Protein AF-A0A094H6I9-F1 (afdb_monomer_lite)

Secondary structure (DSSP, 8-state):
--HHHHHHHHHHHHHHHHHHHHHHHHHHT---TTTS-HHHHHHHTTHHHHHHHHHHHHHHHHHT--HHHHHHHHHHHHHHHHHHHT-

Foldseek 3Di:
DDCVLLVLLLVLLVLLLVLLVVVLVVVVPPPDPVPDDPVRVVVSVCSVVVNVVSVVVNVCSVPPDDSVRSVVCNVVSVVSSVVSVVD

pLDDT: mean 84.39, std 11.17, range [52.62, 97.12]

Radius of gyration: 15.24 Å; chains: 1; bounding box: 38×22×40 Å

Structure (mmCIF, N/CA/C/O backbone):
data_AF-A0A094H6I9-F1
#
_entry.id   AF-A0A094H6I9-F1
#
loop_
_atom_site.group_PDB
_atom_site.id
_atom_site.type_symbol
_atom_site.label_atom_id
_atom_site.label_alt_id
_atom_site.label_comp_id
_atom_site.label_asym_id
_atom_site.label_entity_id
_atom_site.label_seq_id
_atom_site.pdbx_PDB_ins_code
_atom_site.Cartn_x
_atom_site.Cartn_y
_atom_site.Cartn_z
_atom_site.occupancy
_atom_site.B_iso_or_equiv
_atom_site.auth_seq_id
_atom_site.auth_comp_id
_atom_site.auth_asym_id
_atom_site.auth_atom_id
_a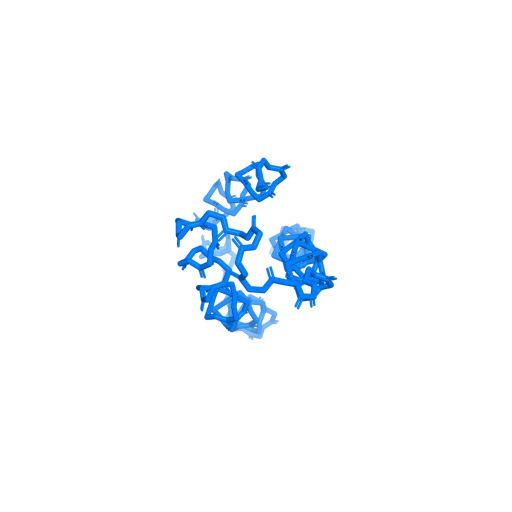tom_site.pdbx_PDB_model_num
ATOM 1 N N . MET A 1 1 ? 16.938 -2.766 -19.363 1.00 52.62 1 MET A N 1
ATOM 2 C CA . MET A 1 1 ? 17.497 -1.690 -18.529 1.00 52.62 1 MET A CA 1
ATOM 3 C C . MET A 1 1 ? 17.416 -2.186 -17.074 1.00 52.62 1 MET A C 1
ATOM 5 O O . MET A 1 1 ? 17.276 -3.395 -16.894 1.00 52.62 1 MET A O 1
ATOM 9 N N . SER A 1 2 ? 17.812 -1.403 -16.066 1.00 58.84 2 SER A N 1
ATOM 10 C CA . SER A 1 2 ? 18.309 -1.939 -14.780 1.00 58.84 2 SER A CA 1
ATOM 11 C C . SER A 1 2 ? 17.191 -2.494 -13.890 1.00 58.84 2 SER A C 1
ATOM 13 O O . SER A 1 2 ? 16.192 -1.818 -13.669 1.00 58.84 2 SER A O 1
ATOM 15 N N . GLY A 1 3 ? 17.400 -3.657 -13.257 1.00 63.16 3 GLY A N 1
ATOM 16 C CA . GLY A 1 3 ? 16.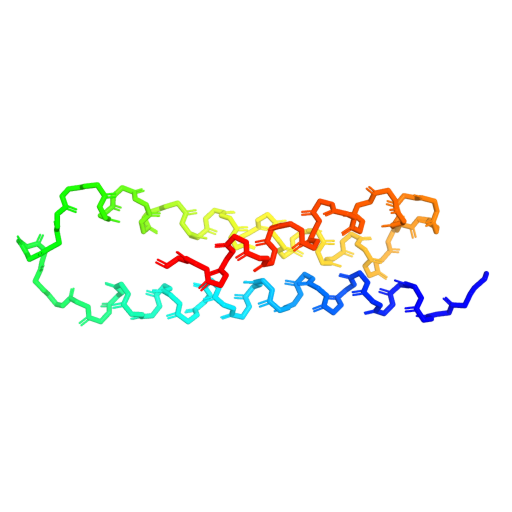506 -4.182 -12.210 1.00 63.16 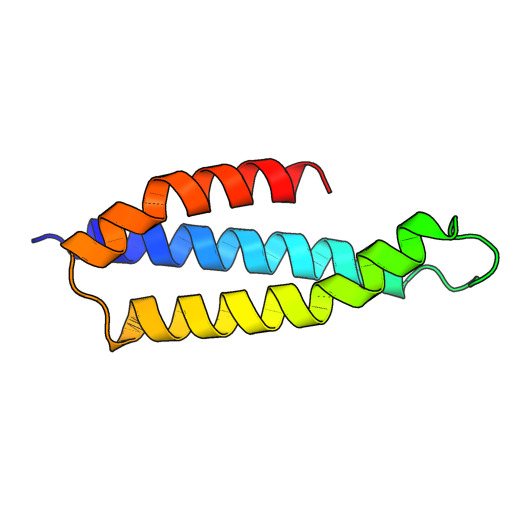3 GLY A CA 1
ATOM 17 C C . GLY A 1 3 ? 16.220 -3.202 -11.054 1.00 63.16 3 GLY A C 1
ATOM 18 O O . GLY A 1 3 ? 15.296 -3.429 -10.276 1.00 63.16 3 GLY A O 1
ATOM 19 N N . ALA A 1 4 ? 16.957 -2.088 -10.968 1.00 73.62 4 ALA A N 1
ATOM 20 C CA . ALA A 1 4 ? 16.728 -0.996 -10.030 1.00 73.62 4 ALA A CA 1
ATOM 21 C C . ALA A 1 4 ? 15.344 -0.326 -10.156 1.00 73.62 4 ALA A C 1
ATOM 23 O O . ALA A 1 4 ? 14.724 -0.048 -9.134 1.00 73.62 4 ALA A O 1
ATOM 24 N N . GLU A 1 5 ? 14.830 -0.084 -11.367 1.00 69.50 5 GLU A N 1
ATOM 25 C CA . GLU A 1 5 ? 13.540 0.614 -11.549 1.00 69.50 5 GLU A CA 1
ATOM 26 C C . GLU A 1 5 ? 12.353 -0.285 -11.186 1.00 69.50 5 GLU A C 1
ATOM 28 O O . GLU A 1 5 ? 11.415 0.148 -10.516 1.00 69.50 5 GLU A O 1
ATOM 33 N N . ALA A 1 6 ? 12.428 -1.570 -11.542 1.00 70.94 6 ALA A N 1
ATOM 34 C CA . ALA A 1 6 ? 11.449 -2.564 -11.111 1.00 70.94 6 ALA A CA 1
ATOM 35 C C . ALA A 1 6 ? 11.447 -2.743 -9.585 1.00 70.94 6 ALA A C 1
ATOM 37 O O . ALA A 1 6 ? 10.377 -2.814 -8.979 1.00 70.94 6 ALA A O 1
ATOM 38 N N . GLY A 1 7 ? 12.632 -2.761 -8.965 1.00 80.69 7 GLY A N 1
ATOM 39 C CA . GLY A 1 7 ? 12.771 -2.816 -7.511 1.00 80.69 7 GLY A CA 1
ATOM 40 C C . GLY A 1 7 ? 12.197 -1.584 -6.807 1.00 80.69 7 GLY A C 1
ATOM 41 O O . GLY A 1 7 ? 11.587 -1.719 -5.749 1.00 80.69 7 GLY A O 1
ATOM 42 N N . LEU A 1 8 ? 12.330 -0.397 -7.407 1.00 87.19 8 LEU A N 1
ATOM 43 C CA . LEU A 1 8 ? 11.768 0.842 -6.869 1.00 87.19 8 LEU A CA 1
ATOM 44 C C . LEU A 1 8 ? 10.234 0.808 -6.847 1.00 87.19 8 LEU A C 1
ATOM 46 O O . LEU A 1 8 ? 9.639 1.039 -5.797 1.00 87.19 8 LEU A O 1
ATOM 50 N N . VAL A 1 9 ? 9.594 0.471 -7.970 1.00 90.25 9 VAL A N 1
ATOM 51 C CA . VAL A 1 9 ? 8.123 0.414 -8.064 1.00 90.25 9 VAL A CA 1
ATOM 52 C C . VAL A 1 9 ? 7.545 -0.622 -7.102 1.00 90.25 9 VAL A C 1
ATOM 54 O O . VAL A 1 9 ? 6.615 -0.318 -6.353 1.00 90.25 9 VAL A O 1
ATOM 57 N N . LEU A 1 10 ? 8.136 -1.819 -7.066 1.00 90.69 10 LEU A N 1
ATOM 58 C CA . LEU A 1 10 ? 7.737 -2.872 -6.135 1.00 90.69 10 LEU A CA 1
ATOM 59 C C . LEU A 1 10 ? 7.891 -2.420 -4.675 1.00 90.69 10 LEU A C 1
ATOM 61 O O . LEU A 1 10 ? 6.985 -2.601 -3.863 1.00 90.69 10 LEU A O 1
ATOM 65 N N . GLY A 1 11 ? 9.010 -1.768 -4.350 1.00 92.69 11 GLY A N 1
ATOM 66 C CA . GLY A 1 11 ? 9.268 -1.232 -3.016 1.00 92.69 11 GLY A CA 1
ATOM 67 C C . GLY A 1 11 ? 8.231 -0.199 -2.569 1.00 92.69 11 GLY A C 1
ATOM 68 O O . GLY A 1 11 ? 7.822 -0.210 -1.408 1.00 92.69 11 GLY A O 1
ATOM 69 N N . ILE A 1 12 ? 7.759 0.661 -3.478 1.00 95.19 12 ILE A N 1
ATOM 70 C CA . ILE A 1 12 ? 6.712 1.645 -3.170 1.00 95.19 12 ILE A CA 1
ATOM 71 C C . ILE A 1 12 ? 5.379 0.947 -2.873 1.00 95.19 12 ILE A C 1
ATOM 73 O O . ILE A 1 12 ? 4.740 1.278 -1.874 1.00 95.19 12 ILE A O 1
ATOM 77 N N . ILE A 1 13 ? 4.976 -0.041 -3.682 1.00 95.19 13 ILE A N 1
ATOM 78 C CA . ILE A 1 13 ? 3.729 -0.798 -3.466 1.00 95.19 13 ILE A CA 1
ATOM 79 C C . ILE A 1 13 ? 3.750 -1.491 -2.100 1.00 95.19 13 ILE A C 1
ATOM 81 O O . ILE A 1 13 ? 2.822 -1.322 -1.304 1.00 95.19 13 ILE A O 1
ATOM 85 N N . LEU A 1 14 ? 4.840 -2.194 -1.787 1.00 96.19 14 LEU A N 1
ATOM 86 C CA . LEU A 1 14 ? 5.021 -2.872 -0.501 1.00 96.19 14 LEU A CA 1
ATOM 87 C C . LEU A 1 14 ? 4.975 -1.897 0.685 1.00 96.19 14 LEU A C 1
ATOM 89 O O . LEU A 1 14 ? 4.388 -2.209 1.725 1.00 96.19 14 LEU A O 1
ATOM 93 N N . ALA A 1 15 ? 5.543 -0.696 0.535 1.00 96.94 15 ALA A N 1
ATOM 94 C CA . ALA A 1 15 ? 5.471 0.340 1.561 1.00 96.94 15 ALA A CA 1
ATOM 95 C C . ALA A 1 15 ? 4.025 0.804 1.810 1.00 96.94 15 ALA A C 1
ATOM 97 O O . ALA A 1 15 ? 3.606 0.893 2.966 1.00 96.94 15 ALA A O 1
ATOM 98 N N . ILE A 1 16 ? 3.244 1.040 0.749 1.00 96.75 16 ILE A N 1
ATOM 99 C CA . ILE A 1 16 ? 1.830 1.434 0.859 1.00 96.75 16 ILE A CA 1
ATOM 100 C C . ILE A 1 16 ? 1.019 0.332 1.554 1.00 96.75 16 ILE A C 1
ATOM 102 O O . ILE A 1 16 ? 0.275 0.619 2.493 1.00 96.75 16 ILE A O 1
ATOM 106 N N . ILE A 1 17 ? 1.193 -0.929 1.143 1.00 96.62 17 ILE A N 1
ATOM 107 C CA . ILE A 1 17 ? 0.525 -2.088 1.760 1.00 96.62 17 ILE A CA 1
ATOM 108 C C . ILE A 1 17 ? 0.831 -2.151 3.260 1.00 96.62 17 ILE A C 1
ATOM 110 O O . ILE A 1 17 ? -0.078 -2.346 4.069 1.00 96.62 17 ILE A O 1
ATOM 114 N N . SER A 1 18 ? 2.096 -1.963 3.645 1.00 97.12 18 SER A N 1
ATOM 115 C CA . SER A 1 18 ? 2.524 -1.986 5.048 1.00 97.12 18 SER A CA 1
ATOM 116 C C . SER A 1 18 ? 1.826 -0.907 5.883 1.00 97.12 18 SER A C 1
ATOM 118 O O . SER A 1 18 ? 1.280 -1.213 6.947 1.00 97.12 18 SER A O 1
ATOM 120 N N . ILE A 1 19 ? 1.765 0.330 5.376 1.00 95.12 19 ILE A N 1
ATOM 121 C CA . ILE A 1 19 ? 1.082 1.446 6.047 1.00 95.12 19 ILE A CA 1
ATOM 122 C C . ILE A 1 19 ? -0.407 1.134 6.216 1.00 95.12 19 ILE A C 1
ATOM 124 O O . ILE A 1 19 ? -0.924 1.187 7.330 1.00 95.12 19 ILE A O 1
ATOM 128 N N . ILE A 1 20 ? -1.087 0.721 5.143 1.00 93.75 20 ILE A N 1
ATOM 129 C CA . ILE A 1 20 ? -2.524 0.421 5.191 1.00 93.75 20 ILE A CA 1
ATOM 130 C C . ILE A 1 20 ? -2.821 -0.737 6.152 1.00 93.75 20 ILE A C 1
ATOM 132 O O . ILE A 1 20 ? -3.806 -0.686 6.890 1.00 93.75 20 ILE A O 1
ATOM 136 N N . ASN A 1 21 ? -1.974 -1.767 6.191 1.00 93.69 21 ASN A N 1
ATOM 137 C CA . ASN A 1 21 ? -2.110 -2.866 7.146 1.00 93.69 21 ASN A CA 1
ATOM 138 C C . ASN A 1 21 ? -1.943 -2.402 8.598 1.00 93.69 21 ASN A C 1
ATOM 140 O O . ASN A 1 21 ? -2.671 -2.874 9.475 1.00 93.69 21 ASN A O 1
ATOM 144 N N . ALA A 1 22 ? -1.014 -1.483 8.869 1.00 92.38 22 ALA A N 1
ATOM 145 C CA . ALA A 1 22 ? -0.866 -0.885 10.193 1.00 92.38 22 ALA A CA 1
ATOM 146 C C . ALA A 1 22 ? -2.119 -0.080 10.578 1.00 92.38 22 ALA A C 1
ATOM 148 O O . ALA A 1 22 ? -2.681 -0.308 11.651 1.00 92.38 22 ALA A O 1
ATOM 149 N N . THR A 1 23 ? -2.623 0.770 9.680 1.00 89.31 23 THR A N 1
ATOM 150 C CA . THR A 1 23 ? -3.856 1.547 9.886 1.00 89.31 23 THR A CA 1
ATOM 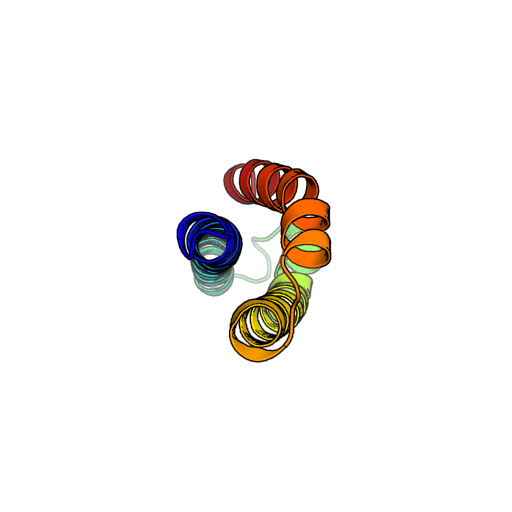151 C C . THR A 1 23 ? -5.069 0.643 10.119 1.00 89.31 23 THR A C 1
ATOM 153 O O . THR A 1 23 ? -5.844 0.867 11.048 1.00 89.31 23 THR A O 1
ATOM 156 N N . LYS A 1 24 ? -5.212 -0.437 9.341 1.00 88.00 24 LYS A N 1
ATOM 157 C CA . LYS A 1 24 ? -6.274 -1.438 9.518 1.00 88.00 24 LYS A CA 1
ATOM 158 C C . LYS A 1 24 ? -6.248 -2.049 10.920 1.00 88.00 24 LYS A C 1
ATOM 160 O O . LYS A 1 24 ? -7.297 -2.126 11.549 1.00 88.00 24 LYS A O 1
ATOM 165 N N . LYS A 1 25 ? -5.073 -2.432 11.432 1.00 88.06 25 LYS A N 1
ATOM 166 C CA . LYS A 1 25 ? -4.938 -2.983 12.793 1.00 88.06 25 LYS A CA 1
ATOM 167 C C . LYS A 1 25 ? -5.364 -1.986 13.866 1.00 88.06 25 LYS A C 1
ATOM 169 O O . LYS A 1 25 ? -6.016 -2.385 14.823 1.00 88.06 25 LYS A O 1
ATOM 174 N N . VAL A 1 26 ? -5.027 -0.704 13.700 1.00 86.25 26 VAL A N 1
ATOM 175 C CA . VAL A 1 26 ? -5.488 0.356 14.611 1.00 86.25 26 VAL A CA 1
ATOM 176 C C . VAL A 1 26 ? -7.012 0.436 14.598 1.00 86.25 26 VAL A C 1
ATOM 178 O O . VAL A 1 26 ? -7.618 0.488 15.661 1.00 86.25 26 VAL A O 1
ATOM 181 N N . TYR A 1 27 ? -7.642 0.386 13.421 1.00 80.62 27 TYR A N 1
ATOM 182 C CA . TYR A 1 27 ? -9.103 0.408 13.307 1.00 80.62 27 TYR A CA 1
ATOM 183 C C . TYR A 1 27 ? -9.772 -0.827 13.917 1.00 80.62 27 TYR A C 1
ATOM 185 O O . TYR A 1 27 ? -10.808 -0.694 14.559 1.00 80.62 27 TYR A O 1
ATOM 193 N N . GLU A 1 28 ? -9.190 -2.012 13.730 1.00 80.62 28 GLU A N 1
ATOM 194 C CA . GLU A 1 28 ? -9.702 -3.277 14.276 1.00 80.62 28 GLU A CA 1
ATOM 195 C C . GLU A 1 28 ? -9.540 -3.377 15.798 1.00 80.62 28 GLU A C 1
ATOM 197 O O . GLU A 1 28 ? -10.336 -4.047 16.447 1.00 80.62 28 GLU A O 1
ATOM 202 N N . ALA A 1 29 ? -8.540 -2.703 16.371 1.00 83.31 29 ALA A N 1
ATOM 203 C CA . ALA A 1 29 ? -8.310 -2.665 17.814 1.00 83.31 29 ALA A CA 1
ATOM 204 C C . ALA A 1 29 ? -9.284 -1.745 18.570 1.00 83.31 29 ALA A C 1
ATOM 206 O O . ALA A 1 29 ? -9.321 -1.773 19.800 1.00 83.31 29 ALA A O 1
ATOM 207 N N . VAL A 1 30 ? -10.065 -0.915 17.870 1.00 76.44 30 VAL A N 1
ATOM 208 C CA . VAL A 1 30 ? -11.096 -0.095 18.511 1.00 76.44 30 VAL A CA 1
ATOM 209 C C . VAL A 1 30 ? -12.314 -0.976 18.799 1.00 76.44 30 VAL A C 1
ATOM 211 O O . VAL A 1 30 ? -13.147 -1.211 17.928 1.00 76.44 30 VAL A O 1
ATOM 214 N N . GLU A 1 31 ? -12.396 -1.470 20.036 1.00 60.44 31 GLU A N 1
ATOM 215 C CA . GLU A 1 31 ? -13.418 -2.423 20.501 1.00 60.44 31 GLU A CA 1
ATOM 216 C C . GLU A 1 31 ? -14.847 -1.858 20.500 1.00 60.44 31 GLU A C 1
ATOM 218 O O . GLU A 1 31 ? -15.809 -2.620 20.412 1.00 60.44 31 GLU A O 1
ATOM 223 N N . ASP A 1 32 ? -15.008 -0.533 20.582 1.00 60.34 32 ASP A N 1
ATOM 224 C CA . ASP A 1 32 ? -16.326 0.083 20.689 1.00 60.34 32 ASP A CA 1
ATOM 225 C C . ASP A 1 32 ? -16.775 0.696 19.362 1.00 60.34 32 ASP A C 1
ATOM 227 O O . ASP A 1 32 ? -16.361 1.787 18.953 1.00 60.34 32 ASP A O 1
ATOM 231 N N . GLU A 1 33 ? -17.691 0.001 18.700 1.00 56.09 33 GLU A N 1
ATOM 232 C CA . GLU A 1 33 ? -18.369 0.481 17.508 1.00 56.09 33 GLU A CA 1
ATOM 233 C C . GLU A 1 33 ? -19.061 1.843 17.717 1.00 56.09 33 GLU A C 1
ATOM 235 O O . GLU A 1 33 ? -19.249 2.573 16.744 1.00 56.09 33 GLU A O 1
ATOM 240 N N . ALA A 1 34 ? -19.436 2.237 18.934 1.00 58.72 34 ALA A N 1
ATOM 241 C CA . ALA A 1 34 ? -20.016 3.559 19.179 1.00 58.72 34 ALA A CA 1
ATOM 242 C C . ALA A 1 34 ? -18.967 4.691 19.195 1.00 58.72 34 ALA A C 1
ATOM 244 O O . ALA A 1 34 ? -19.317 5.852 18.977 1.00 58.72 34 ALA A O 1
ATOM 245 N N . SER A 1 35 ? -17.688 4.365 19.412 1.00 62.06 35 SER A N 1
ATOM 246 C CA . SER A 1 35 ? -16.598 5.340 19.586 1.00 62.06 35 SER A CA 1
ATOM 247 C C . SER A 1 35 ? -16.020 5.877 18.271 1.00 62.06 35 SER A C 1
ATOM 249 O O . SER A 1 35 ? -15.455 6.971 18.232 1.00 62.06 35 SER A O 1
ATOM 251 N N . LEU A 1 36 ? -16.199 5.146 17.166 1.00 64.62 36 LEU A N 1
ATOM 252 C CA . LEU A 1 36 ? -15.747 5.579 15.847 1.00 64.62 36 LEU A CA 1
ATOM 253 C C . LEU A 1 36 ? -16.823 6.399 15.143 1.00 64.62 36 LEU A C 1
ATOM 255 O O . LEU A 1 36 ? -17.881 5.885 14.769 1.00 64.62 36 LEU A O 1
ATOM 259 N N . LEU A 1 37 ? -16.508 7.673 14.884 1.00 70.62 37 LEU A N 1
ATOM 260 C CA . LEU A 1 37 ? -17.316 8.542 14.031 1.00 70.62 37 LEU A CA 1
ATOM 261 C C . LEU A 1 37 ? -17.685 7.802 12.736 1.00 70.62 37 LEU A C 1
ATOM 263 O O . LEU A 1 37 ? -16.858 7.127 12.123 1.00 70.62 37 LEU A O 1
ATOM 267 N N . THR A 1 38 ? -18.931 7.948 12.285 1.00 71.12 38 THR A N 1
ATOM 268 C CA . THR A 1 38 ? -19.495 7.171 11.161 1.00 71.12 38 THR A CA 1
ATOM 269 C C . THR A 1 38 ? -18.630 7.210 9.891 1.00 71.12 38 THR A C 1
ATOM 271 O O . THR A 1 38 ? -18.555 6.228 9.152 1.00 71.12 38 THR A O 1
ATOM 274 N N . ASN A 1 39 ? -17.944 8.327 9.637 1.00 71.75 39 ASN A N 1
ATOM 275 C CA . ASN A 1 39 ? -17.051 8.473 8.487 1.00 71.75 39 ASN A CA 1
ATOM 276 C C . ASN A 1 39 ? -15.789 7.610 8.608 1.00 71.75 39 ASN A C 1
ATOM 278 O O . ASN A 1 39 ? -15.336 7.053 7.613 1.00 71.75 39 ASN A O 1
ATOM 282 N N . PHE A 1 40 ? -15.284 7.419 9.824 1.00 75.75 40 PHE A N 1
ATOM 283 C CA . PHE A 1 40 ? -14.124 6.580 10.100 1.00 75.75 40 PHE A CA 1
ATOM 284 C C . PHE A 1 40 ? -14.423 5.105 9.814 1.00 75.75 40 PHE A C 1
ATOM 286 O O . PHE A 1 40 ? -13.673 4.443 9.101 1.00 75.75 40 PHE A O 1
ATOM 293 N N . LYS A 1 41 ? -15.602 4.618 10.232 1.00 75.12 41 LYS A N 1
ATOM 294 C CA . LYS A 1 41 ? -16.084 3.271 9.876 1.00 75.12 41 LYS A CA 1
ATOM 295 C C . LYS A 1 41 ? -16.208 3.070 8.365 1.00 75.12 41 LYS A C 1
ATOM 297 O O . LYS A 1 41 ? -15.862 2.011 7.842 1.00 75.12 41 LYS A O 1
ATOM 302 N N . LYS A 1 42 ? -16.722 4.077 7.649 1.00 81.19 42 LYS A N 1
ATOM 303 C CA . LYS A 1 42 ? -16.858 4.025 6.184 1.00 81.19 42 LYS A CA 1
ATOM 304 C C . LYS A 1 42 ? -15.497 3.940 5.492 1.00 81.19 42 LYS A C 1
ATOM 306 O O . LYS A 1 42 ? -15.386 3.206 4.515 1.00 81.19 42 LYS A O 1
ATOM 311 N N . SER A 1 43 ? -14.488 4.654 5.986 1.00 81.44 43 SER A N 1
ATOM 312 C CA . SER A 1 43 ? -13.116 4.575 5.469 1.00 81.44 43 SER A CA 1
ATOM 313 C C . SER A 1 43 ? -12.465 3.228 5.788 1.00 81.44 43 SER A C 1
ATOM 315 O O . SER A 1 43 ? -11.954 2.579 4.877 1.00 81.44 43 SER A O 1
ATOM 317 N N . ALA A 1 44 ? -12.580 2.745 7.029 1.00 83.19 44 ALA A N 1
ATOM 318 C CA . ALA A 1 44 ? -12.026 1.458 7.459 1.00 83.19 44 ALA A CA 1
ATOM 319 C C . ALA A 1 44 ? -12.521 0.283 6.599 1.00 83.19 44 ALA A C 1
ATOM 321 O O . ALA A 1 44 ? -11.734 -0.563 6.180 1.00 83.19 44 ALA A O 1
ATOM 322 N N . ARG A 1 45 ? -13.814 0.271 6.243 1.00 85.75 45 ARG A N 1
ATOM 323 C CA . ARG A 1 45 ? -14.415 -0.764 5.380 1.00 85.75 45 ARG A CA 1
ATOM 324 C C . ARG A 1 45 ? -13.851 -0.811 3.956 1.00 85.75 45 ARG A C 1
ATOM 326 O O . ARG A 1 45 ? -14.027 -1.823 3.287 1.00 85.75 45 ARG A O 1
ATOM 333 N N . LYS A 1 46 ? -13.194 0.251 3.479 1.00 89.62 46 LYS A N 1
ATOM 334 C CA . LYS A 1 46 ? -12.570 0.287 2.145 1.00 89.62 46 LYS A CA 1
ATOM 335 C C . LYS A 1 46 ? -11.141 -0.252 2.148 1.00 89.62 46 LYS A C 1
ATOM 337 O O . LYS A 1 46 ? -10.678 -0.685 1.098 1.00 89.62 46 LYS A O 1
ATOM 342 N N . LEU A 1 47 ? -10.459 -0.259 3.297 1.00 90.38 47 LEU A N 1
ATOM 343 C CA . LEU A 1 47 ? -9.057 -0.680 3.380 1.00 90.38 47 LEU A CA 1
ATOM 344 C C . LEU A 1 47 ? -8.814 -2.107 2.861 1.00 90.38 47 LEU A C 1
ATOM 346 O O . LEU A 1 47 ? -7.863 -2.273 2.102 1.00 90.38 47 LEU A O 1
ATOM 350 N N . PRO A 1 48 ? -9.659 -3.120 3.158 1.00 91.44 48 PRO A N 1
ATOM 351 C CA . PRO A 1 48 ? -9.462 -4.461 2.605 1.00 91.44 48 PRO A CA 1
ATOM 352 C C . PRO A 1 48 ? -9.506 -4.499 1.073 1.00 91.44 48 PRO A C 1
ATOM 354 O O . PRO A 1 48 ? -8.739 -5.228 0.452 1.00 91.44 48 PRO A O 1
ATOM 357 N N . LEU A 1 49 ? -10.374 -3.691 0.454 1.00 93.69 49 LEU A N 1
ATOM 358 C CA . LEU A 1 49 ? -10.457 -3.603 -1.004 1.00 93.69 49 LEU A CA 1
ATOM 359 C C . LEU A 1 49 ? -9.200 -2.948 -1.590 1.00 93.69 49 LEU A C 1
ATOM 361 O O . LEU A 1 49 ? -8.660 -3.445 -2.572 1.00 93.69 49 LEU A O 1
ATOM 365 N N . ILE A 1 50 ? -8.722 -1.861 -0.977 1.00 92.62 50 ILE A N 1
ATOM 366 C CA . ILE A 1 50 ? -7.503 -1.166 -1.417 1.00 92.62 50 ILE A CA 1
ATOM 367 C C . ILE A 1 50 ? -6.288 -2.094 -1.301 1.00 92.62 50 ILE A C 1
ATOM 369 O O . ILE A 1 50 ? -5.510 -2.185 -2.246 1.00 92.62 50 ILE A O 1
ATOM 373 N N . LEU A 1 51 ? -6.161 -2.830 -0.190 1.00 93.94 51 LEU A N 1
ATOM 374 C CA . LEU A 1 51 ? -5.115 -3.843 -0.016 1.00 93.94 51 LEU A CA 1
ATOM 375 C C . LEU A 1 51 ? -5.152 -4.872 -1.142 1.00 93.94 51 LEU A C 1
ATOM 377 O O . LEU A 1 51 ? -4.122 -5.138 -1.752 1.00 93.94 51 LEU A O 1
ATOM 381 N N . LYS A 1 52 ? -6.341 -5.381 -1.485 1.00 95.44 52 LYS A N 1
ATOM 382 C CA . LYS A 1 52 ? -6.464 -6.384 -2.542 1.00 95.44 52 LYS A CA 1
ATOM 383 C C . LYS A 1 52 ? -6.034 -5.861 -3.913 1.00 95.44 52 LYS A C 1
ATOM 385 O O . LYS A 1 52 ? -5.401 -6.580 -4.678 1.00 95.44 52 LYS A O 1
ATOM 390 N N . VAL A 1 53 ? -6.350 -4.605 -4.219 1.00 94.69 53 VAL A N 1
ATOM 391 C CA . VAL A 1 53 ? -5.899 -3.953 -5.457 1.00 94.69 53 VAL A CA 1
ATOM 392 C C . VAL A 1 53 ? -4.377 -3.790 -5.475 1.00 94.69 53 VAL A C 1
ATOM 394 O O . VAL A 1 53 ? -3.756 -4.040 -6.504 1.00 94.69 53 VAL A O 1
ATOM 397 N N . LEU A 1 54 ? -3.768 -3.408 -4.350 1.00 94.06 54 LEU A N 1
ATOM 398 C CA . LEU A 1 54 ? -2.316 -3.243 -4.252 1.00 94.06 54 LEU A CA 1
ATOM 399 C C . LEU A 1 54 ? -1.564 -4.577 -4.340 1.00 94.06 54 LEU A C 1
ATOM 401 O O . LEU A 1 54 ? -0.530 -4.619 -4.992 1.00 94.06 54 LEU A O 1
ATOM 405 N N . GLU A 1 55 ? -2.097 -5.658 -3.766 1.00 94.44 55 GLU A N 1
ATOM 406 C CA . GLU A 1 55 ? -1.556 -7.019 -3.935 1.00 94.44 55 GLU A CA 1
ATOM 407 C C . GLU A 1 55 ? -1.539 -7.436 -5.414 1.00 94.44 55 GLU A C 1
ATOM 409 O O . GLU A 1 55 ? -0.547 -7.968 -5.902 1.00 94.44 55 GLU A O 1
ATOM 414 N N . TYR A 1 56 ? -2.613 -7.155 -6.161 1.00 93.12 56 TYR A N 1
ATOM 415 C CA . TYR A 1 56 ? -2.635 -7.433 -7.600 1.00 93.12 56 TYR A CA 1
ATOM 416 C C . TYR A 1 56 ? -1.654 -6.555 -8.381 1.00 93.12 56 TYR A C 1
ATOM 418 O O . TYR A 1 56 ? -1.034 -7.026 -9.332 1.00 93.12 56 TYR A O 1
ATOM 426 N N . ALA A 1 57 ? -1.490 -5.290 -7.987 1.00 90.00 57 ALA A N 1
ATOM 427 C CA . ALA A 1 57 ? -0.496 -4.410 -8.594 1.00 90.00 57 ALA A CA 1
ATOM 428 C C . ALA A 1 57 ? 0.936 -4.896 -8.317 1.00 90.00 57 ALA A C 1
ATOM 430 O O . ALA A 1 57 ? 1.776 -4.856 -9.213 1.00 90.00 57 ALA A O 1
ATOM 431 N N . GLU A 1 58 ? 1.206 -5.384 -7.104 1.00 91.44 58 GLU A N 1
ATOM 432 C CA . GLU A 1 58 ? 2.474 -6.010 -6.726 1.00 91.44 58 GLU A CA 1
ATOM 433 C C . GLU A 1 58 ? 2.777 -7.212 -7.627 1.00 91.44 58 GLU A C 1
ATOM 435 O O . GLU A 1 58 ? 3.833 -7.265 -8.260 1.00 91.44 58 GLU A O 1
ATOM 440 N N . GLU A 1 59 ? 1.822 -8.140 -7.741 1.00 90.88 59 GLU A N 1
ATOM 441 C CA . GLU A 1 59 ? 1.937 -9.342 -8.567 1.00 90.88 59 GLU A CA 1
ATOM 442 C C . GLU A 1 59 ? 2.174 -8.991 -10.043 1.00 90.88 59 GLU A C 1
ATOM 444 O O . GLU A 1 59 ? 3.087 -9.525 -10.677 1.00 90.88 59 GLU A O 1
ATOM 449 N N . TYR A 1 60 ? 1.410 -8.034 -10.573 1.00 86.88 60 TYR A N 1
ATOM 450 C CA . TYR A 1 60 ? 1.534 -7.564 -11.951 1.00 86.88 60 TYR A CA 1
ATOM 451 C C . TYR A 1 60 ? 2.910 -6.942 -12.235 1.00 86.88 60 TYR A C 1
ATOM 453 O O . TYR A 1 60 ? 3.552 -7.263 -13.241 1.00 86.88 60 TYR A O 1
ATOM 461 N N . VAL A 1 61 ? 3.410 -6.089 -11.333 1.00 85.38 61 VAL A N 1
ATOM 462 C CA . VAL A 1 61 ? 4.744 -5.472 -11.450 1.00 85.38 61 VAL A CA 1
ATOM 463 C C . VAL A 1 61 ? 5.849 -6.522 -11.360 1.00 85.38 61 VAL A C 1
ATOM 465 O O . VAL A 1 61 ? 6.857 -6.411 -12.071 1.00 85.38 61 VAL A O 1
ATOM 468 N N . ASN A 1 62 ? 5.674 -7.535 -10.514 1.00 84.62 62 ASN A N 1
ATOM 469 C CA . ASN A 1 62 ? 6.658 -8.591 -10.317 1.00 84.62 62 ASN A CA 1
ATOM 470 C C . ASN A 1 62 ? 6.746 -9.547 -11.520 1.00 84.62 62 ASN A C 1
ATOM 472 O O . ASN A 1 62 ? 7.845 -9.968 -11.874 1.00 84.62 62 ASN A O 1
ATOM 476 N N . ASN A 1 63 ? 5.618 -9.842 -12.177 1.00 83.44 63 ASN A N 1
ATOM 477 C CA . ASN A 1 63 ? 5.537 -10.923 -13.164 1.00 83.44 63 ASN A CA 1
ATOM 478 C C . ASN A 1 63 ? 5.406 -10.466 -14.628 1.00 83.44 63 ASN A C 1
ATOM 480 O O . ASN A 1 63 ? 5.944 -11.136 -15.507 1.00 83.44 63 ASN A O 1
ATOM 484 N N . GLU A 1 64 ? 4.700 -9.367 -14.922 1.00 72.62 64 GLU A N 1
ATOM 485 C CA . GLU A 1 64 ? 4.142 -9.162 -16.277 1.00 72.62 64 GLU A CA 1
ATOM 486 C C . GLU A 1 64 ? 4.393 -7.783 -16.902 1.00 72.62 64 GLU A C 1
ATOM 488 O O . GLU A 1 64 ? 4.031 -7.550 -18.053 1.00 72.62 64 GLU A O 1
ATOM 493 N N . THR A 1 65 ? 5.028 -6.853 -16.188 1.00 73.88 65 THR A N 1
ATOM 494 C CA . THR A 1 65 ? 5.080 -5.452 -16.637 1.00 73.88 65 THR A CA 1
ATOM 495 C C . THR A 1 65 ? 6.400 -5.079 -17.324 1.00 73.88 65 THR A C 1
ATOM 497 O O . THR A 1 65 ? 7.478 -5.276 -16.753 1.00 73.88 65 THR A O 1
ATOM 500 N N . ASP A 1 66 ? 6.324 -4.458 -18.506 1.00 80.19 66 ASP A N 1
ATOM 501 C CA . ASP A 1 66 ? 7.475 -3.852 -19.187 1.00 80.19 66 ASP A CA 1
ATOM 502 C C . ASP A 1 66 ? 7.944 -2.547 -18.502 1.00 80.19 66 ASP A C 1
ATOM 504 O O . ASP A 1 66 ? 7.221 -1.918 -17.727 1.00 80.19 66 ASP A O 1
ATOM 508 N N . GLU A 1 67 ? 9.179 -2.121 -18.776 1.00 79.44 67 GLU A N 1
ATOM 509 C CA . GLU A 1 67 ? 9.807 -0.975 -18.098 1.00 79.44 67 GLU A CA 1
ATOM 510 C C . GLU A 1 67 ? 9.043 0.347 -18.290 1.00 79.44 67 GLU A C 1
ATOM 512 O O . GLU A 1 67 ? 8.973 1.151 -17.357 1.00 79.44 67 GLU A O 1
ATOM 517 N N . SER A 1 68 ? 8.419 0.564 -19.453 1.00 82.25 68 SER A N 1
ATOM 518 C CA . SER A 1 68 ? 7.680 1.802 -19.729 1.00 82.25 68 SER A CA 1
ATOM 519 C C . SER A 1 68 ? 6.402 1.891 -18.898 1.00 82.25 68 SER A C 1
ATOM 521 O O . SER A 1 68 ? 6.087 2.944 -18.338 1.00 82.25 68 SER A O 1
ATOM 523 N N . THR A 1 69 ? 5.724 0.758 -18.727 1.00 82.88 69 THR A N 1
ATOM 524 C CA . THR A 1 69 ? 4.525 0.655 -17.901 1.00 82.88 69 THR A CA 1
ATOM 525 C C . THR A 1 69 ? 4.862 0.839 -16.414 1.00 82.88 69 THR A C 1
ATOM 527 O O . THR A 1 69 ? 4.161 1.572 -15.718 1.00 82.88 69 THR A O 1
ATOM 530 N N . LYS A 1 70 ? 5.978 0.276 -15.918 1.00 82.38 70 LYS A N 1
ATOM 531 C CA . LYS A 1 70 ? 6.449 0.506 -14.532 1.00 82.38 70 LYS A CA 1
ATOM 532 C C . LYS A 1 70 ? 6.747 1.982 -14.270 1.00 82.38 70 LYS A C 1
ATOM 534 O O . LYS A 1 70 ? 6.272 2.535 -13.280 1.00 82.38 70 LYS A O 1
ATOM 539 N N . ALA A 1 71 ? 7.477 2.630 -15.177 1.00 83.31 71 ALA A N 1
ATOM 540 C CA . ALA A 1 71 ? 7.822 4.044 -15.062 1.00 83.31 71 ALA A CA 1
ATOM 541 C C . ALA A 1 71 ? 6.587 4.960 -15.065 1.00 83.31 71 ALA A C 1
ATOM 543 O O . ALA A 1 71 ? 6.561 5.955 -14.340 1.00 83.31 71 ALA A O 1
ATOM 544 N N . ALA A 1 72 ? 5.549 4.613 -15.834 1.00 86.38 72 ALA A N 1
ATOM 545 C CA . ALA A 1 72 ? 4.301 5.372 -15.882 1.00 86.38 72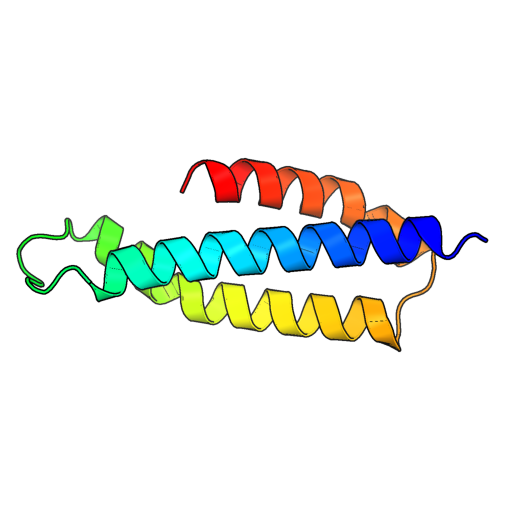 ALA A CA 1
ATOM 546 C C . ALA A 1 72 ? 3.538 5.361 -14.544 1.00 86.38 72 ALA A C 1
ATOM 548 O O . ALA A 1 72 ? 2.876 6.344 -14.213 1.00 86.38 72 ALA A O 1
ATOM 549 N N . PHE A 1 73 ? 3.651 4.285 -13.756 1.00 84.19 73 PHE A N 1
ATOM 550 C CA . PHE A 1 73 ? 2.984 4.176 -12.455 1.00 84.19 73 PHE A CA 1
ATOM 551 C C . PHE A 1 73 ? 3.733 4.863 -11.313 1.00 84.19 73 PHE A C 1
ATOM 553 O O . PHE A 1 73 ? 3.095 5.279 -10.343 1.00 84.19 73 PHE A O 1
ATOM 560 N N . THR A 1 74 ? 5.059 5.006 -11.408 1.00 88.31 74 THR A N 1
ATOM 561 C CA . THR A 1 74 ? 5.902 5.534 -10.322 1.00 88.31 74 THR A CA 1
ATOM 562 C C . THR A 1 74 ? 5.381 6.840 -9.711 1.00 88.31 74 THR A C 1
ATOM 564 O O . THR A 1 74 ? 5.268 6.890 -8.485 1.00 88.31 74 THR A O 1
ATOM 567 N N . PRO A 1 75 ? 5.005 7.883 -10.484 1.00 92.19 75 PRO A N 1
ATOM 568 C CA . PRO A 1 75 ? 4.552 9.146 -9.898 1.00 92.19 75 PRO A CA 1
ATOM 569 C C . PRO A 1 75 ? 3.260 8.990 -9.089 1.00 92.19 75 PRO A C 1
ATOM 571 O O . PRO A 1 75 ? 3.135 9.547 -8.002 1.00 92.19 75 PRO A O 1
ATOM 574 N N . THR A 1 76 ? 2.311 8.199 -9.595 1.00 92.75 76 THR A N 1
ATOM 575 C CA . THR A 1 76 ? 1.041 7.933 -8.909 1.00 92.75 76 THR A CA 1
ATOM 576 C C . THR A 1 76 ? 1.253 7.112 -7.643 1.00 92.75 76 THR A C 1
ATOM 578 O O . THR A 1 76 ? 0.613 7.377 -6.630 1.00 92.75 76 THR A O 1
ATOM 581 N N . LEU A 1 77 ? 2.159 6.134 -7.672 1.00 93.25 77 LEU A N 1
ATOM 582 C CA . LEU A 1 77 ? 2.478 5.315 -6.505 1.00 93.25 77 LEU A CA 1
ATOM 583 C C . LEU A 1 77 ? 3.210 6.122 -5.424 1.00 93.25 77 LEU A C 1
ATOM 585 O O . LEU A 1 77 ? 2.907 5.966 -4.243 1.00 93.25 77 LEU A O 1
ATOM 589 N N . GLU A 1 78 ? 4.119 7.021 -5.800 1.00 94.56 78 GLU A N 1
ATOM 590 C CA . GLU A 1 78 ? 4.745 7.958 -4.859 1.00 94.56 78 GLU A CA 1
ATOM 591 C C . GLU A 1 78 ? 3.708 8.870 -4.188 1.00 94.56 78 GLU A C 1
ATOM 593 O O . GLU A 1 78 ? 3.707 8.997 -2.963 1.00 94.56 78 GLU A O 1
ATOM 598 N N . ASP A 1 79 ? 2.772 9.431 -4.957 1.00 95.50 79 ASP A N 1
ATOM 599 C CA . ASP A 1 79 ? 1.671 10.230 -4.405 1.00 95.50 79 ASP A CA 1
ATOM 600 C C . ASP A 1 79 ? 0.782 9.402 -3.461 1.00 95.50 79 ASP A C 1
ATOM 602 O O . ASP A 1 79 ? 0.496 9.817 -2.337 1.00 95.50 79 ASP A O 1
ATOM 606 N N . CYS A 1 80 ? 0.430 8.174 -3.853 1.00 93.94 80 CYS A N 1
ATOM 607 C CA . CYS A 1 80 ? -0.339 7.258 -3.010 1.00 93.94 80 CYS A CA 1
ATOM 608 C C . CYS A 1 80 ? 0.388 6.936 -1.696 1.00 93.94 80 CYS A C 1
ATOM 610 O O . CYS A 1 80 ? -0.252 6.859 -0.647 1.00 93.94 80 CYS A O 1
ATOM 612 N N . LYS A 1 81 ? 1.717 6.779 -1.720 1.00 95.62 81 LYS A N 1
ATOM 613 C CA . LYS A 1 81 ? 2.535 6.582 -0.515 1.00 95.62 81 LYS A CA 1
ATOM 614 C C . LYS A 1 81 ? 2.488 7.804 0.396 1.00 95.62 81 LYS A C 1
ATOM 616 O O . LYS A 1 81 ? 2.304 7.636 1.600 1.00 95.62 81 LYS A O 1
ATOM 621 N N . VAL A 1 82 ? 2.605 9.014 -0.155 1.00 96.50 82 VAL A N 1
ATOM 622 C CA . VAL A 1 82 ? 2.458 10.258 0.621 1.00 96.50 82 VAL A CA 1
ATOM 623 C C . VAL A 1 82 ? 1.075 10.321 1.266 1.00 96.50 82 VAL A C 1
ATOM 625 O O . VAL A 1 82 ? 0.977 10.529 2.472 1.00 96.50 82 VAL A O 1
ATOM 628 N N . GLN A 1 83 ? 0.009 10.063 0.507 1.00 93.12 83 GLN A N 1
ATOM 629 C CA . GLN A 1 83 ? -1.352 10.056 1.047 1.00 93.12 83 GLN A CA 1
ATOM 630 C C . GLN A 1 83 ? -1.551 8.983 2.128 1.00 93.12 83 GLN A C 1
ATOM 632 O O . GLN A 1 83 ? -2.189 9.256 3.142 1.00 93.12 83 GLN A O 1
ATOM 637 N N . ALA A 1 84 ? -0.974 7.790 1.956 1.00 92.19 84 ALA A N 1
ATOM 638 C CA . ALA A 1 84 ? -1.073 6.709 2.934 1.00 92.19 84 ALA A CA 1
ATOM 639 C C . ALA A 1 84 ? -0.428 7.073 4.281 1.00 92.19 84 ALA A C 1
ATOM 641 O O . ALA A 1 84 ? -0.970 6.718 5.321 1.00 92.19 84 ALA A O 1
ATOM 642 N N . ILE A 1 85 ? 0.688 7.812 4.280 1.00 92.88 85 ILE A N 1
ATOM 643 C CA . ILE A 1 85 ? 1.343 8.308 5.508 1.00 92.88 85 ILE A CA 1
ATOM 644 C C . ILE A 1 85 ? 0.424 9.253 6.305 1.00 92.88 85 ILE A C 1
ATOM 646 O O . ILE A 1 85 ? 0.582 9.384 7.517 1.00 92.88 85 ILE A O 1
ATOM 650 N N . HIS A 1 86 ? -0.531 9.901 5.638 1.00 88.19 86 HIS A N 1
ATOM 651 C CA . HIS A 1 86 ? -1.461 10.861 6.234 1.00 88.19 86 HIS A CA 1
ATOM 652 C C . HIS A 1 86 ? -2.839 10.268 6.599 1.00 88.19 86 HIS A C 1
ATOM 654 O O . HIS A 1 86 ? -3.747 11.038 6.921 1.00 88.19 86 HIS A O 1
ATOM 660 N N . LEU A 1 87 ? -3.004 8.938 6.543 1.00 79.25 87 LEU A N 1
ATOM 661 C CA . LEU A 1 87 ? -4.204 8.218 7.012 1.00 79.25 87 LEU A CA 1
ATOM 662 C C . LEU A 1 87 ? -4.33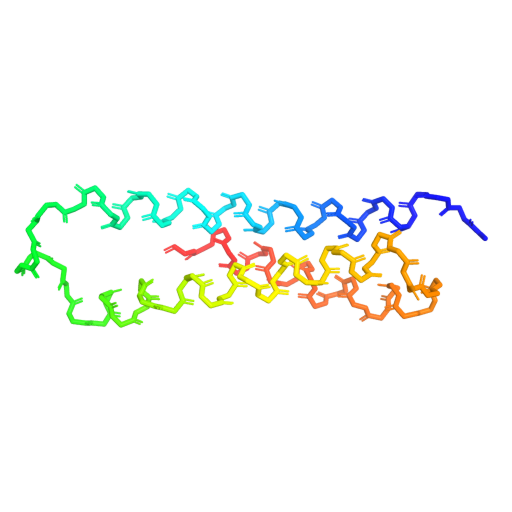7 8.223 8.540 1.00 79.25 87 LEU A C 1
ATOM 664 O O . LEU A 1 87 ? -5.499 8.320 9.004 1.00 79.25 87 LEU A O 1
#

Sequence (87 aa):
MSGAEAGLVLGIILAIISIINATKKVYEAVEDEASLLTNFKKSARKLPLILKVLEYAEEYVNNETDESTKAAFTPTLEDCKVQAIHL